Protein AF-A0A6S7KQZ5-F1 (afdb_monomer_lite)

pLDDT: mean 80.58, std 19.3, range [33.91, 98.25]

Secondary structure (DSSP, 8-state):
-HHHHHHHHHHHTT-------TT-EEEEPPSS--TTS-SS-SSEEEEEEEETTEEEEE-SS-EEEEEGGGEEEPPP--S-------------------------PPPS---------

Radius of gyration: 22.87 Å; chains: 1; bounding box: 53×76×46 Å

Foldseek 3Di:
DVVVVVVVVCVVVVPDFQPDDQQFKKWFQDDDDDPPDDRTDPDIWGFHDDDGQWTWTDDPPDIDIDGVVRIDTDDPPDDDDDDPDDPPPPPPDDDPVDDDDDPDDPPPPPDPDPDDD

Organism: Paramuricea clavata (NCBI:txid317549)

Structure (mmCIF, N/CA/C/O backbone):
data_AF-A0A6S7KQZ5-F1
#
_entry.id   AF-A0A6S7KQZ5-F1
#
loop_
_atom_site.group_PDB
_atom_site.id
_atom_site.type_symbol
_atom_site.label_atom_id
_atom_site.label_alt_id
_atom_site.label_comp_id
_atom_site.label_asym_id
_atom_site.label_entity_id
_atom_site.label_seq_id
_atom_site.pdbx_PDB_ins_code
_atom_site.Cartn_x
_atom_site.Cartn_y
_atom_site.Cartn_z
_atom_site.occupancy
_atom_site.B_iso_or_equiv
_atom_site.auth_seq_id
_atom_site.auth_comp_id
_atom_site.auth_asym_id
_atom_site.auth_atom_id
_atom_site.pdbx_PDB_model_num
ATOM 1 N N . SER A 1 1 ? 17.510 7.941 -23.257 1.00 84.25 1 SER A N 1
ATOM 2 C CA . SER A 1 1 ? 16.151 7.387 -23.478 1.00 84.25 1 SER A CA 1
ATOM 3 C C . SER A 1 1 ? 15.458 7.178 -22.138 1.00 84.25 1 SER A C 1
ATOM 5 O O . SER A 1 1 ? 16.113 6.736 -21.197 1.00 84.25 1 SER A O 1
ATOM 7 N N . ARG A 1 2 ? 14.153 7.485 -22.043 1.00 90.06 2 ARG A N 1
ATOM 8 C CA . ARG A 1 2 ? 13.345 7.384 -20.806 1.00 90.06 2 ARG A CA 1
ATOM 9 C C . ARG A 1 2 ? 13.450 6.008 -20.137 1.00 90.06 2 ARG A C 1
ATOM 11 O O . ARG A 1 2 ? 13.568 5.922 -18.920 1.00 90.06 2 ARG A O 1
ATOM 18 N N . GLN A 1 3 ? 13.484 4.946 -20.936 1.00 94.00 3 GLN A N 1
ATOM 19 C CA . GLN A 1 3 ? 13.512 3.567 -20.448 1.00 94.00 3 GLN A CA 1
ATOM 20 C C . GLN A 1 3 ? 14.855 3.206 -19.795 1.00 94.00 3 GLN A C 1
ATOM 22 O O . GLN A 1 3 ? 14.873 2.617 -18.718 1.00 94.00 3 GLN A O 1
ATOM 27 N N . LYS A 1 4 ? 15.976 3.658 -20.380 1.00 95.44 4 LYS A N 1
ATOM 28 C CA . LYS A 1 4 ? 17.325 3.484 -19.806 1.00 95.44 4 LYS A CA 1
ATOM 29 C C . LYS A 1 4 ? 17.456 4.202 -18.457 1.00 95.44 4 LYS A C 1
ATOM 31 O O . LYS A 1 4 ? 17.960 3.620 -17.502 1.00 95.44 4 LYS A O 1
ATOM 36 N N . ASN A 1 5 ? 16.925 5.425 -18.360 1.00 95.75 5 ASN A N 1
ATOM 37 C CA . ASN A 1 5 ? 16.919 6.180 -17.104 1.00 95.75 5 ASN A CA 1
ATOM 38 C C . ASN A 1 5 ? 16.080 5.472 -16.033 1.00 95.75 5 ASN A C 1
ATOM 40 O O . ASN A 1 5 ? 16.557 5.306 -14.916 1.00 95.75 5 ASN A O 1
ATOM 44 N N . LYS A 1 6 ? 14.872 4.996 -16.373 1.00 94.25 6 LYS A N 1
ATOM 45 C CA . LYS A 1 6 ? 14.018 4.243 -15.441 1.00 94.25 6 LYS A CA 1
ATOM 46 C C . LYS A 1 6 ? 14.750 3.033 -14.854 1.00 94.25 6 LYS A C 1
ATOM 48 O O . LYS A 1 6 ? 14.825 2.909 -13.640 1.00 94.25 6 LYS A O 1
ATOM 53 N N . VAL A 1 7 ? 15.334 2.185 -15.705 1.00 95.12 7 VAL A N 1
ATOM 54 C CA . VAL A 1 7 ? 16.054 0.976 -15.261 1.00 95.12 7 VAL A CA 1
ATOM 55 C C . VAL A 1 7 ? 17.242 1.329 -14.364 1.00 95.12 7 VAL A C 1
ATOM 57 O O . VAL A 1 7 ? 17.439 0.692 -13.330 1.00 95.12 7 VAL A O 1
ATOM 60 N N . TYR A 1 8 ? 18.009 2.365 -14.718 1.00 96.50 8 TYR A N 1
ATOM 61 C CA . TYR A 1 8 ? 19.120 2.837 -13.891 1.00 96.50 8 TYR A CA 1
ATOM 62 C C . TYR A 1 8 ? 18.651 3.279 -12.498 1.00 96.50 8 TYR A C 1
ATOM 64 O O . TYR A 1 8 ? 19.216 2.840 -11.495 1.00 96.50 8 TYR A O 1
ATOM 72 N N . PHE A 1 9 ? 17.603 4.107 -12.418 1.00 95.81 9 PHE A N 1
ATOM 73 C CA . PHE A 1 9 ? 17.072 4.589 -11.141 1.00 95.81 9 PHE A CA 1
ATOM 74 C C . PHE A 1 9 ? 16.446 3.471 -10.306 1.00 95.81 9 PHE A C 1
ATOM 76 O O . PHE A 1 9 ? 16.722 3.401 -9.109 1.00 95.81 9 PHE A O 1
ATOM 83 N N . ASP A 1 10 ? 15.664 2.581 -10.919 1.00 93.88 10 ASP A N 1
ATOM 84 C CA . ASP A 1 10 ? 15.045 1.445 -10.229 1.00 93.88 10 ASP A CA 1
ATOM 85 C C . ASP A 1 10 ? 16.121 0.536 -9.612 1.00 93.88 10 ASP A C 1
ATOM 87 O O . ASP A 1 10 ? 16.040 0.194 -8.431 1.00 93.88 10 ASP A O 1
ATOM 91 N N . LYS A 1 11 ? 17.188 0.227 -10.369 1.00 94.94 11 LYS A N 1
ATOM 92 C CA . LYS A 1 11 ? 18.323 -0.578 -9.891 1.00 94.94 11 LYS A CA 1
ATOM 93 C C . LYS A 1 11 ? 19.113 0.138 -8.793 1.00 94.94 11 LYS A C 1
ATOM 95 O O . LYS A 1 11 ? 19.393 -0.459 -7.756 1.00 94.94 11 LYS A O 1
ATOM 100 N N . ARG A 1 12 ? 19.452 1.419 -8.991 1.00 96.62 12 ARG A N 1
ATOM 101 C CA . ARG A 1 12 ? 20.212 2.227 -8.019 1.00 96.62 12 ARG A CA 1
ATOM 102 C C . ARG A 1 12 ? 19.478 2.357 -6.683 1.00 96.62 12 ARG A C 1
ATOM 104 O O . ARG A 1 12 ? 20.114 2.293 -5.636 1.00 96.62 12 ARG A O 1
ATOM 111 N N . ASN A 1 13 ? 18.156 2.515 -6.724 1.00 94.38 13 ASN A N 1
ATOM 112 C CA . ASN A 1 13 ? 17.318 2.698 -5.537 1.00 94.38 13 ASN A CA 1
ATOM 113 C C . ASN A 1 13 ? 16.762 1.383 -4.970 1.00 94.38 13 ASN A C 1
ATOM 115 O O . ASN A 1 13 ? 16.018 1.426 -3.992 1.00 94.38 13 ASN A O 1
ATOM 119 N N . LYS A 1 14 ? 17.106 0.230 -5.561 1.00 92.81 14 LYS A N 1
ATOM 120 C CA . LYS A 1 14 ? 16.605 -1.096 -5.163 1.00 92.81 14 LYS A CA 1
ATOM 121 C C . LYS A 1 14 ? 15.071 -1.160 -5.128 1.00 92.81 14 LYS A C 1
ATOM 123 O O . LYS A 1 14 ? 14.494 -1.727 -4.202 1.00 92.81 14 LYS A O 1
ATOM 128 N N . ALA A 1 15 ? 14.409 -0.554 -6.115 1.00 89.25 15 ALA A N 1
ATOM 129 C CA . ALA A 1 15 ? 12.953 -0.526 -6.186 1.00 89.25 15 ALA A CA 1
ATOM 130 C C . ALA A 1 15 ? 12.387 -1.954 -6.262 1.00 89.25 15 ALA A C 1
ATOM 132 O O . ALA A 1 15 ? 12.760 -2.726 -7.143 1.00 89.25 15 ALA A O 1
ATOM 133 N N . GLN A 1 16 ? 11.483 -2.287 -5.341 1.00 86.50 16 GLN A N 1
ATOM 134 C CA . GLN A 1 16 ? 10.799 -3.580 -5.289 1.00 86.50 16 GLN A CA 1
ATOM 135 C C . GLN A 1 16 ? 9.350 -3.433 -5.754 1.00 86.50 16 GLN A C 1
ATOM 137 O O . GLN A 1 16 ? 8.693 -2.421 -5.488 1.00 86.50 16 GLN A O 1
ATOM 142 N N . SER A 1 17 ? 8.838 -4.452 -6.443 1.00 84.88 17 SER A N 1
ATOM 143 C CA . SER A 1 17 ? 7.418 -4.532 -6.782 1.00 84.88 17 SER A CA 1
ATOM 144 C C . SER A 1 17 ? 6.576 -4.820 -5.542 1.00 84.88 17 SER A C 1
ATOM 146 O O . SER A 1 17 ? 7.001 -5.546 -4.650 1.00 84.88 17 SER A O 1
ATOM 148 N N . SER A 1 18 ? 5.353 -4.292 -5.496 1.00 85.12 18 SER A N 1
ATOM 149 C CA . SER A 1 18 ? 4.453 -4.532 -4.370 1.00 85.12 18 SER A CA 1
ATOM 150 C C . SER A 1 18 ? 3.654 -5.832 -4.538 1.00 85.12 18 SER A C 1
ATOM 152 O O . SER A 1 18 ? 2.942 -6.016 -5.532 1.00 85.12 18 SER A O 1
ATOM 154 N N . GLU A 1 19 ? 3.726 -6.712 -3.537 1.00 88.19 19 GLU A N 1
ATOM 155 C CA . GLU A 1 19 ? 3.131 -8.064 -3.532 1.00 88.19 19 GLU A CA 1
ATOM 156 C C . GLU A 1 19 ? 1.609 -8.108 -3.283 1.00 88.19 19 GLU A C 1
ATOM 158 O O . GLU A 1 19 ? 1.025 -9.172 -3.086 1.00 88.19 19 GLU A O 1
ATOM 163 N N . PHE A 1 20 ? 0.934 -6.959 -3.293 1.00 94.00 20 PHE A N 1
ATOM 164 C CA . PHE A 1 20 ? -0.508 -6.884 -3.051 1.00 94.00 20 PHE A CA 1
ATOM 165 C C . PHE A 1 20 ? -1.323 -7.435 -4.223 1.00 94.00 20 PHE A C 1
ATOM 167 O O . PHE A 1 20 ? -1.055 -7.090 -5.384 1.00 94.00 20 PHE A O 1
ATOM 174 N N . LYS A 1 21 ? -2.365 -8.208 -3.906 1.00 94.88 21 LYS A N 1
ATOM 175 C CA . LYS A 1 21 ? -3.348 -8.745 -4.856 1.00 94.88 21 LYS A CA 1
ATOM 176 C C . LYS A 1 21 ? -4.764 -8.289 -4.495 1.00 94.88 21 LYS A C 1
ATOM 178 O O . LYS A 1 21 ? -5.051 -7.963 -3.347 1.00 94.88 21 LYS A O 1
ATOM 183 N N . VAL A 1 22 ? -5.647 -8.244 -5.493 1.00 96.75 22 VAL A N 1
ATOM 184 C CA . VAL A 1 22 ? -7.085 -8.025 -5.258 1.00 96.75 22 VAL A CA 1
ATOM 185 C C . VAL A 1 22 ? -7.609 -9.176 -4.397 1.00 96.75 22 VAL A C 1
ATOM 187 O O . VAL A 1 22 ? -7.246 -10.325 -4.631 1.00 96.75 22 VAL A O 1
ATOM 190 N N . GLY A 1 23 ? -8.401 -8.857 -3.375 1.00 96.00 23 GLY A N 1
ATOM 191 C CA . GLY A 1 23 ? -8.887 -9.806 -2.375 1.00 96.00 23 GLY A CA 1
ATOM 192 C C . GLY A 1 23 ? -8.025 -9.927 -1.114 1.00 96.00 23 GLY A C 1
ATOM 193 O O . GLY A 1 23 ? -8.524 -10.427 -0.112 1.00 96.00 23 GLY A O 1
ATOM 194 N N . ASP A 1 24 ? -6.781 -9.432 -1.106 1.00 95.88 24 ASP A N 1
ATOM 195 C CA . ASP A 1 24 ? -5.952 -9.448 0.106 1.00 95.88 24 ASP A CA 1
ATOM 196 C C . ASP A 1 24 ? -6.574 -8.580 1.218 1.00 95.88 24 ASP A C 1
ATOM 198 O O . ASP A 1 24 ? -7.009 -7.447 0.974 1.00 95.88 24 ASP A O 1
ATOM 202 N N . ALA A 1 25 ? -6.529 -9.085 2.455 1.00 95.94 25 ALA A N 1
ATOM 203 C CA . ALA A 1 25 ? -6.819 -8.309 3.654 1.00 95.94 25 ALA A CA 1
ATOM 204 C C . ALA A 1 25 ? -5.613 -7.433 4.028 1.00 95.94 25 ALA A C 1
ATOM 206 O O . ALA A 1 25 ? -4.471 -7.900 4.117 1.00 95.94 25 ALA A O 1
ATOM 207 N N . VAL A 1 26 ? -5.856 -6.145 4.260 1.00 96.19 26 VAL A N 1
ATOM 208 C CA . VAL A 1 26 ? -4.825 -5.146 4.550 1.00 96.19 26 VAL A CA 1
ATOM 209 C C . VAL A 1 26 ? -5.251 -4.189 5.661 1.00 96.19 26 VAL A C 1
ATOM 211 O O . VAL A 1 26 ? -6.435 -3.952 5.886 1.00 96.19 26 VAL A O 1
ATOM 214 N N . LEU A 1 27 ? -4.265 -3.604 6.336 1.00 96.56 27 LEU A N 1
ATOM 215 C CA . LEU A 1 27 ? -4.435 -2.503 7.282 1.00 96.56 27 LEU A CA 1
ATOM 216 C C . LEU A 1 27 ? -3.971 -1.191 6.647 1.00 96.56 27 LEU A C 1
ATOM 218 O O . LEU A 1 27 ? -2.943 -1.157 5.963 1.00 96.56 27 LEU A O 1
ATOM 222 N N . LEU A 1 28 ? -4.698 -0.106 6.909 1.00 96.12 28 LEU A N 1
ATOM 223 C CA . LEU A 1 28 ? -4.392 1.232 6.404 1.00 96.12 28 LEU A CA 1
ATOM 224 C C . LEU A 1 28 ? -3.543 2.026 7.407 1.00 96.12 28 LEU A C 1
ATOM 226 O O . LEU A 1 28 ? -3.805 2.024 8.605 1.00 96.12 28 LEU A O 1
ATOM 230 N N . ARG A 1 29 ? -2.527 2.747 6.931 1.00 95.69 29 ARG A N 1
ATOM 231 C CA . ARG A 1 29 ? -1.719 3.661 7.750 1.00 95.69 29 ARG A CA 1
ATOM 232 C C . ARG A 1 29 ? -2.508 4.937 8.075 1.00 95.69 29 ARG A C 1
ATOM 234 O O . ARG A 1 29 ? -2.830 5.696 7.165 1.00 95.69 29 ARG A O 1
ATOM 241 N N . ASN A 1 30 ? -2.768 5.226 9.352 1.00 93.25 30 ASN A N 1
ATOM 242 C CA . ASN A 1 30 ? -3.468 6.469 9.733 1.00 93.25 30 ASN A CA 1
ATOM 243 C C . ASN A 1 30 ? -2.578 7.705 9.502 1.00 93.25 30 ASN A C 1
ATOM 245 O O . ASN A 1 30 ? -1.357 7.669 9.670 1.00 93.25 30 ASN A O 1
ATOM 249 N N . SER A 1 31 ? -3.219 8.806 9.118 1.00 85.62 31 SER A N 1
ATOM 250 C CA . SER A 1 31 ? -2.575 10.048 8.678 1.00 85.62 31 SER A CA 1
ATOM 251 C C . SER A 1 31 ? -2.287 11.040 9.807 1.00 85.62 31 SER A C 1
ATOM 253 O O . SER A 1 31 ? -1.287 11.748 9.750 1.00 85.62 31 SER A O 1
ATOM 255 N N . LYS A 1 32 ? -3.144 11.093 10.831 1.00 77.56 32 LYS A N 1
ATOM 256 C CA . LYS A 1 32 ? -3.023 11.991 11.987 1.00 77.56 32 LYS A CA 1
ATOM 257 C C . LYS A 1 32 ? -2.873 11.141 13.242 1.00 77.56 32 LYS A C 1
ATOM 259 O O . LYS A 1 32 ? -3.737 10.302 13.488 1.00 77.56 32 LYS A O 1
ATOM 264 N N . LYS A 1 33 ? -1.777 11.306 13.990 1.00 73.00 33 LYS A N 1
ATOM 265 C CA . LYS A 1 33 ? -1.517 10.519 15.205 1.00 73.00 33 LYS A CA 1
ATOM 266 C C . LYS A 1 33 ? -0.952 11.361 16.323 1.00 73.00 33 LYS A C 1
ATOM 268 O O . LYS A 1 33 ? -0.002 12.111 16.112 1.00 73.00 33 LYS A O 1
ATOM 273 N N . GLY A 1 34 ? -1.495 11.152 17.517 1.00 81.62 34 GLY A N 1
ATOM 274 C CA . GLY A 1 34 ? -0.765 11.423 18.750 1.00 81.62 34 GLY A CA 1
ATOM 275 C C . GLY A 1 34 ? 0.407 10.446 18.894 1.00 81.62 34 GLY A C 1
ATOM 276 O O . GLY A 1 34 ? 0.364 9.335 18.365 1.00 81.62 34 GLY A O 1
ATOM 277 N N . LYS A 1 35 ? 1.458 10.844 19.620 1.00 83.06 35 LYS A N 1
ATOM 278 C CA . LYS A 1 35 ? 2.713 10.073 19.760 1.00 83.06 35 LYS A CA 1
ATOM 279 C C . LYS A 1 35 ? 2.516 8.632 20.263 1.00 83.06 35 LYS A C 1
ATOM 281 O O . LYS A 1 35 ? 3.322 7.773 19.934 1.00 83.06 35 LYS A O 1
ATOM 286 N N . LEU A 1 36 ? 1.457 8.380 21.037 1.00 90.12 36 LEU A N 1
ATOM 287 C CA . LEU A 1 36 ? 1.165 7.089 21.676 1.00 90.12 36 LEU A CA 1
ATOM 288 C C . LEU A 1 36 ? 0.202 6.195 20.869 1.00 90.12 36 LEU A C 1
ATOM 290 O O . LEU A 1 36 ? -0.193 5.134 21.341 1.00 90.12 36 LEU A O 1
ATOM 294 N N . GLN A 1 37 ? -0.218 6.609 19.669 1.00 88.19 37 GLN A N 1
ATOM 295 C CA . GLN A 1 37 ? -1.177 5.845 18.866 1.00 88.19 37 GLN A CA 1
ATOM 296 C C . GLN A 1 37 ? -0.492 4.861 17.911 1.00 88.19 37 GLN A C 1
ATOM 298 O O . GLN A 1 37 ? 0.554 5.144 17.325 1.00 88.19 37 GLN A O 1
ATOM 303 N N . THR A 1 38 ? -1.137 3.711 17.695 1.00 91.75 38 THR A N 1
ATOM 304 C CA . THR A 1 38 ? -0.643 2.668 16.782 1.00 91.75 38 THR A CA 1
ATOM 305 C C . THR A 1 38 ? -0.469 3.183 15.346 1.00 91.75 38 THR A C 1
ATOM 307 O O . THR A 1 38 ? -1.253 4.019 14.897 1.00 91.75 38 THR A O 1
ATOM 310 N N . PRO A 1 39 ? 0.530 2.695 14.579 1.00 93.00 39 PRO A N 1
ATOM 311 C CA . PRO A 1 39 ? 0.863 3.174 13.234 1.00 93.00 39 PRO A CA 1
ATOM 312 C C . PRO A 1 39 ? -0.091 2.718 12.113 1.00 93.00 39 PRO A C 1
ATOM 314 O O . PRO A 1 39 ? -0.032 3.313 11.034 1.00 93.00 39 PRO A O 1
ATOM 317 N N . TYR A 1 40 ? -1.052 1.837 12.379 1.00 94.81 40 TYR A N 1
ATOM 318 C CA . TYR A 1 40 ? -2.089 1.423 11.425 1.00 94.81 40 TYR A CA 1
ATOM 319 C C . TYR A 1 40 ? -3.473 1.407 12.079 1.00 94.81 40 TYR A C 1
ATOM 321 O O . TYR A 1 40 ? -3.576 1.308 13.300 1.00 94.81 40 TYR A O 1
ATOM 329 N N . GLU A 1 41 ? -4.520 1.537 11.268 1.00 92.75 41 GLU A N 1
ATOM 330 C CA . GLU A 1 41 ? -5.907 1.444 11.710 1.00 92.75 41 GLU A CA 1
ATOM 331 C C . GLU A 1 41 ? -6.194 -0.012 12.077 1.00 92.75 41 GLU A C 1
ATOM 333 O O . GLU A 1 41 ? -5.663 -0.931 11.452 1.00 92.75 41 GLU A O 1
ATOM 338 N N . HIS A 1 42 ? -7.015 -0.231 13.105 1.00 90.94 42 HIS A N 1
ATOM 339 C CA . HIS A 1 42 ? -7.363 -1.587 13.551 1.00 90.94 42 HIS A CA 1
ATOM 340 C C . HIS A 1 42 ? -8.318 -2.276 12.577 1.00 90.94 42 HIS A C 1
ATOM 342 O O . HIS A 1 42 ? -8.341 -3.500 12.483 1.00 90.94 42 HIS A O 1
ATOM 348 N N . GLN A 1 43 ? -9.089 -1.483 11.834 1.00 93.19 43 GLN A N 1
ATOM 349 C CA . GLN A 1 43 ? -10.062 -1.984 10.881 1.00 93.19 43 GLN A CA 1
ATOM 350 C C . GLN A 1 43 ? -9.360 -2.592 9.662 1.00 93.19 43 GLN A C 1
ATOM 352 O O . GLN A 1 43 ? -8.506 -1.961 9.031 1.00 93.19 43 GLN A O 1
ATOM 357 N N . LYS A 1 44 ? -9.742 -3.827 9.329 1.00 95.25 44 LYS A N 1
ATOM 358 C CA . LYS A 1 44 ? -9.290 -4.506 8.115 1.00 95.25 44 LYS A CA 1
ATOM 359 C C . LYS A 1 44 ? -9.998 -3.904 6.902 1.00 95.25 44 LYS A C 1
ATOM 361 O O . LYS A 1 44 ? -11.165 -3.528 6.974 1.00 95.25 44 LYS A O 1
ATOM 366 N N . TYR A 1 45 ? -9.281 -3.849 5.790 1.00 97.25 45 TYR A N 1
ATOM 367 C CA . TYR A 1 45 ? -9.813 -3.506 4.479 1.00 97.25 45 TYR A CA 1
ATOM 368 C C . TYR A 1 45 ? -9.500 -4.638 3.510 1.00 97.25 45 TYR A C 1
ATOM 370 O O . TYR A 1 45 ? -8.455 -5.280 3.616 1.00 97.25 45 TYR A O 1
ATOM 378 N N . GLN A 1 46 ? -10.369 -4.842 2.530 1.00 97.81 46 GLN A N 1
ATOM 379 C CA . GLN A 1 46 ? -10.137 -5.759 1.426 1.00 97.81 46 GLN A CA 1
ATOM 380 C C . GLN A 1 46 ? -9.763 -4.969 0.177 1.00 97.81 46 GLN A C 1
ATOM 382 O O . GLN A 1 46 ? -10.390 -3.959 -0.152 1.00 97.81 46 GLN A O 1
ATOM 387 N N . ILE A 1 47 ? -8.724 -5.405 -0.534 1.00 97.81 47 ILE A N 1
ATOM 388 C CA . ILE A 1 47 ? -8.335 -4.759 -1.791 1.00 97.81 47 ILE A CA 1
ATOM 389 C C . ILE A 1 47 ? -9.361 -5.096 -2.873 1.00 97.81 47 ILE A C 1
ATOM 391 O O . ILE A 1 47 ? -9.521 -6.258 -3.229 1.00 97.81 47 ILE A O 1
ATOM 395 N N . VAL A 1 48 ? -9.992 -4.072 -3.446 1.00 98.00 48 VAL A N 1
ATOM 396 C CA . VAL A 1 48 ? -10.983 -4.211 -4.529 1.00 98.00 48 VAL A CA 1
ATOM 397 C C . VAL A 1 48 ? -10.341 -3.975 -5.896 1.00 98.00 48 VAL A C 1
ATOM 399 O O . VAL A 1 48 ? -10.709 -4.603 -6.883 1.00 98.00 48 VAL A O 1
ATOM 402 N N . LYS A 1 49 ? -9.348 -3.079 -5.978 1.00 97.25 49 LYS A N 1
ATOM 403 C CA . LYS A 1 49 ? -8.677 -2.741 -7.241 1.00 97.25 49 LYS A CA 1
ATOM 404 C C . LYS A 1 49 ? -7.216 -2.364 -7.024 1.00 97.25 49 LYS A C 1
ATOM 406 O O . LYS A 1 49 ? -6.868 -1.718 -6.037 1.00 97.25 49 LYS A O 1
ATOM 411 N N . LYS A 1 50 ? -6.362 -2.707 -7.991 1.00 96.12 50 LYS A N 1
ATOM 412 C CA . LYS A 1 50 ? -4.949 -2.305 -8.041 1.00 96.12 50 LYS A CA 1
ATOM 413 C C . LYS A 1 50 ? -4.614 -1.731 -9.418 1.00 96.12 50 LYS A C 1
ATOM 415 O O . LYS A 1 50 ? -4.909 -2.350 -10.435 1.00 96.12 50 LYS A O 1
ATOM 420 N N . LYS A 1 51 ? -3.975 -0.559 -9.447 1.00 95.62 51 LYS A N 1
ATOM 421 C CA . LYS A 1 51 ? -3.436 0.088 -10.654 1.00 95.62 51 LYS A CA 1
ATOM 422 C C . LYS A 1 51 ? -1.995 0.523 -10.386 1.00 95.62 51 LYS A C 1
ATOM 424 O O . LYS A 1 51 ? -1.754 1.567 -9.778 1.00 95.62 51 LYS A O 1
ATOM 429 N N . GLY A 1 52 ? -1.032 -0.283 -10.833 1.00 92.62 52 GLY A N 1
ATOM 430 C CA . GLY A 1 52 ? 0.384 -0.078 -10.513 1.00 92.62 52 GLY A CA 1
ATOM 431 C C . GLY A 1 52 ? 0.610 -0.106 -8.998 1.00 92.62 52 GLY A C 1
ATOM 432 O O . GLY A 1 52 ? 0.244 -1.077 -8.336 1.00 92.62 52 GLY A O 1
ATOM 433 N N . SER A 1 53 ? 1.165 0.977 -8.448 1.00 93.50 53 SER A N 1
ATOM 434 C CA . SER A 1 53 ? 1.348 1.151 -6.998 1.00 93.50 53 SER A CA 1
ATOM 435 C C . SER A 1 53 ? 0.132 1.753 -6.291 1.00 93.50 53 SER A C 1
ATOM 437 O O . SER A 1 53 ? 0.160 1.882 -5.074 1.00 93.50 53 SER A O 1
ATOM 439 N N . MET A 1 54 ? -0.924 2.156 -7.005 1.00 96.88 54 MET A N 1
ATOM 440 C CA . MET A 1 54 ? -2.157 2.632 -6.374 1.00 96.88 54 MET A CA 1
ATOM 441 C C . MET A 1 54 ? -3.096 1.466 -6.079 1.00 96.88 54 MET A C 1
ATOM 443 O O . MET A 1 54 ? -3.372 0.637 -6.946 1.00 96.88 54 MET A O 1
ATOM 447 N N . ILE A 1 55 ? -3.599 1.430 -4.853 1.00 97.88 55 ILE A N 1
ATOM 448 C CA . ILE A 1 55 ? -4.489 0.402 -4.328 1.00 97.88 55 ILE A CA 1
ATOM 449 C C . ILE A 1 55 ? -5.769 1.081 -3.858 1.00 97.88 55 ILE A C 1
ATOM 451 O O . ILE A 1 55 ? -5.718 2.077 -3.132 1.00 97.88 55 ILE A O 1
ATOM 455 N N . THR A 1 56 ? -6.901 0.517 -4.263 1.00 98.25 56 THR A N 1
ATOM 456 C CA . THR A 1 56 ? -8.225 0.851 -3.748 1.00 98.25 56 THR A CA 1
ATOM 457 C C . THR A 1 56 ? -8.692 -0.295 -2.864 1.00 98.25 56 THR A C 1
ATOM 459 O O . THR A 1 56 ? -8.867 -1.419 -3.341 1.00 98.25 56 THR A O 1
ATOM 462 N N . ALA A 1 57 ? -8.879 -0.009 -1.581 1.00 97.81 57 ALA A N 1
ATOM 463 C CA . ALA A 1 57 ? -9.350 -0.963 -0.591 1.00 97.81 57 ALA A CA 1
ATOM 464 C C . ALA A 1 57 ? -10.666 -0.476 0.021 1.00 97.81 57 ALA A C 1
ATOM 466 O O . ALA A 1 57 ? -10.876 0.730 0.155 1.00 97.81 57 ALA A O 1
ATOM 467 N N . SER A 1 58 ? -11.546 -1.407 0.364 1.00 97.94 58 SER A N 1
ATOM 468 C CA . SER A 1 58 ? -12.859 -1.124 0.939 1.00 97.94 58 SER A CA 1
ATOM 469 C C . SER A 1 58 ? -13.059 -1.916 2.219 1.00 97.94 58 SER A C 1
ATOM 471 O O . SER A 1 58 ? -12.539 -3.021 2.361 1.00 97.94 58 SER A O 1
ATOM 473 N N . ASN A 1 59 ? -13.806 -1.336 3.144 1.00 96.06 59 ASN A N 1
ATOM 474 C CA . ASN A 1 59 ? -14.428 -2.030 4.263 1.00 96.06 59 ASN A CA 1
ATOM 475 C C . ASN A 1 59 ? -15.903 -1.608 4.339 1.00 96.06 59 ASN A C 1
ATOM 477 O O . ASN A 1 59 ? -16.364 -0.861 3.474 1.00 96.06 59 ASN A O 1
ATOM 481 N N . ASP A 1 60 ? -16.613 -2.055 5.372 1.00 93.56 60 ASP A N 1
ATOM 482 C CA . ASP A 1 60 ? -18.045 -1.771 5.554 1.00 93.56 60 ASP A CA 1
ATOM 483 C C . ASP A 1 60 ? -18.348 -0.271 5.675 1.00 93.56 60 ASP A C 1
ATOM 485 O O . ASP A 1 60 ? -19.419 0.190 5.296 1.00 93.56 60 ASP A O 1
ATOM 489 N N . ASN A 1 61 ? -17.383 0.511 6.164 1.00 92.56 61 ASN A N 1
ATOM 490 C CA . ASN A 1 61 ? -17.578 1.930 6.442 1.00 92.56 61 ASN A CA 1
ATOM 491 C C . ASN A 1 61 ? -17.213 2.826 5.253 1.00 92.56 61 ASN A C 1
ATOM 493 O O . ASN A 1 61 ? -17.831 3.870 5.056 1.00 92.56 61 ASN A O 1
ATOM 497 N N . ARG A 1 62 ? -16.141 2.501 4.515 1.00 95.19 62 ARG A N 1
ATOM 498 C CA . ARG A 1 62 ? -15.608 3.369 3.456 1.00 95.19 62 ARG A CA 1
ATOM 499 C C . ARG A 1 62 ? -14.694 2.658 2.463 1.00 95.19 62 ARG A C 1
ATOM 501 O O . ARG A 1 62 ? -14.025 1.669 2.764 1.00 95.19 62 ARG A O 1
ATOM 508 N N . GLN A 1 63 ? -14.542 3.304 1.312 1.00 97.12 63 GLN A N 1
ATOM 509 C CA . GLN A 1 63 ? -13.541 2.977 0.305 1.00 97.12 63 GLN A CA 1
ATOM 510 C C . GLN A 1 63 ? -12.399 4.004 0.309 1.00 97.12 63 GLN A C 1
ATOM 512 O O . GLN A 1 63 ? -12.620 5.212 0.380 1.00 97.12 63 GLN A O 1
ATOM 517 N N . VAL A 1 64 ? -11.154 3.532 0.222 1.00 96.81 64 VAL A N 1
ATOM 518 C CA . VAL A 1 64 ? -9.949 4.370 0.258 1.00 96.81 64 VAL A CA 1
ATOM 519 C C . VAL A 1 64 ? -9.009 3.999 -0.882 1.00 96.81 64 VAL A C 1
ATOM 521 O O . VAL A 1 64 ? -8.686 2.831 -1.080 1.00 96.81 64 VAL A O 1
ATOM 524 N N . THR A 1 65 ? -8.508 5.011 -1.598 1.00 97.75 65 THR A N 1
ATOM 525 C CA . THR A 1 65 ? -7.494 4.845 -2.652 1.00 97.75 65 THR A CA 1
ATOM 526 C C . THR A 1 65 ? -6.186 5.534 -2.272 1.00 97.75 65 THR A C 1
ATOM 528 O O . THR A 1 65 ? -6.164 6.747 -2.057 1.00 97.75 65 THR A O 1
ATOM 531 N N . ARG A 1 66 ? -5.085 4.774 -2.171 1.00 96.94 66 ARG A N 1
ATOM 532 C CA . ARG A 1 66 ? -3.747 5.266 -1.775 1.00 96.94 66 ARG A CA 1
ATOM 533 C C . ARG A 1 66 ? -2.614 4.434 -2.391 1.00 96.94 66 ARG A C 1
ATOM 535 O O . ARG A 1 66 ? -2.843 3.372 -2.957 1.00 96.94 66 ARG A O 1
ATOM 542 N N . ASN A 1 67 ? -1.373 4.917 -2.276 1.00 96.06 67 ASN A N 1
ATOM 543 C CA . ASN A 1 67 ? -0.187 4.140 -2.647 1.00 96.06 67 ASN A CA 1
ATOM 544 C C . ASN A 1 67 ? -0.064 2.880 -1.768 1.00 96.06 67 ASN A C 1
ATOM 546 O O . ASN A 1 67 ? -0.370 2.922 -0.577 1.00 96.06 67 ASN A O 1
ATOM 550 N N . SER A 1 68 ? 0.445 1.793 -2.344 1.00 94.88 68 SER A N 1
ATOM 551 C CA . SER A 1 68 ? 0.754 0.528 -1.684 1.00 94.88 68 SER A CA 1
ATOM 552 C C . SER A 1 68 ? 1.597 0.675 -0.415 1.00 94.88 68 SER A C 1
ATOM 554 O O . SER A 1 68 ? 1.430 -0.116 0.502 1.00 94.88 68 SER A O 1
ATOM 556 N N . SER A 1 69 ? 2.442 1.707 -0.308 1.00 93.56 69 SER A N 1
ATOM 557 C CA . SER A 1 69 ? 3.238 1.983 0.901 1.00 93.56 69 SER A CA 1
ATOM 558 C C . SER A 1 69 ? 2.414 2.380 2.134 1.00 93.56 69 SER A C 1
ATOM 560 O O . SER A 1 69 ? 2.936 2.395 3.249 1.00 93.56 69 SER A O 1
ATOM 562 N N . HIS A 1 70 ? 1.138 2.730 1.958 1.00 95.50 70 HIS A N 1
ATOM 563 C CA . HIS A 1 70 ? 0.220 3.033 3.058 1.00 95.50 70 HIS A CA 1
ATOM 564 C C . HIS A 1 70 ? -0.566 1.814 3.537 1.00 95.50 70 HIS A C 1
ATOM 566 O O . HIS A 1 70 ? -1.313 1.933 4.506 1.00 95.50 70 HIS A O 1
ATOM 572 N N . PHE A 1 71 ? -0.406 0.668 2.881 1.00 95.69 71 PHE A N 1
ATOM 573 C CA . PHE A 1 71 ? -1.080 -0.566 3.245 1.00 95.69 71 PHE 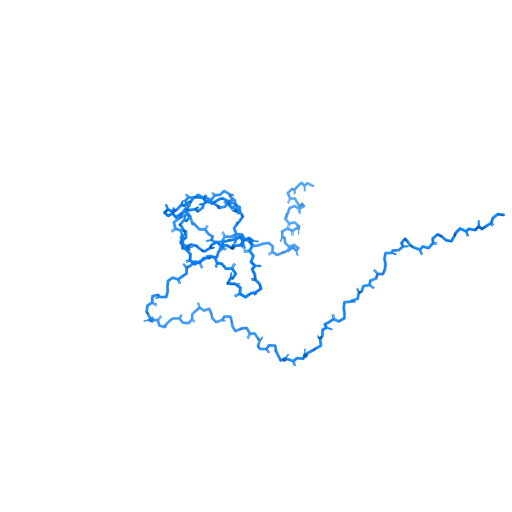A CA 1
ATOM 574 C C . PHE A 1 71 ? -0.080 -1.559 3.827 1.00 95.69 71 PHE A C 1
ATOM 576 O O . PHE A 1 71 ? 1.056 -1.667 3.368 1.00 95.69 71 PHE A O 1
ATOM 583 N N . LYS A 1 72 ? -0.514 -2.309 4.836 1.00 94.81 72 LYS A N 1
ATOM 584 C CA . LYS A 1 72 ? 0.222 -3.451 5.383 1.00 94.81 72 LYS A CA 1
ATOM 585 C C . LYS A 1 72 ? -0.624 -4.705 5.212 1.00 94.81 72 LYS A C 1
ATOM 58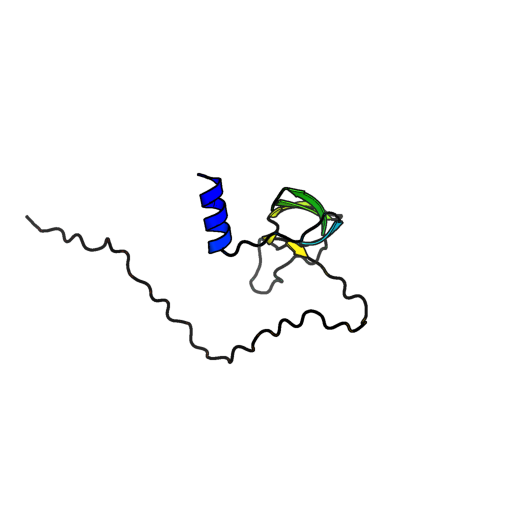7 O O . LYS A 1 72 ? -1.783 -4.703 5.612 1.00 94.81 72 LYS A O 1
ATOM 592 N N . LYS A 1 73 ? -0.059 -5.769 4.634 1.00 94.94 73 LYS A N 1
ATOM 593 C CA . LYS A 1 73 ? -0.766 -7.047 4.466 1.00 94.94 73 LYS A CA 1
ATOM 594 C C . LYS A 1 73 ? -1.092 -7.652 5.831 1.00 94.94 73 LYS A C 1
ATOM 596 O O . LYS A 1 73 ? -0.219 -7.728 6.697 1.00 94.94 73 LYS A O 1
ATOM 601 N N . PHE A 1 74 ? -2.345 -8.045 6.022 1.00 93.62 74 PHE A N 1
ATOM 602 C CA . PHE A 1 74 ? -2.810 -8.700 7.233 1.00 93.62 74 PHE A CA 1
ATOM 603 C C . PHE A 1 74 ? -2.706 -10.215 7.040 1.00 93.62 74 PHE A C 1
ATOM 605 O O . PHE A 1 74 ? -3.329 -10.771 6.140 1.00 93.62 74 PHE A O 1
ATOM 612 N N . LYS A 1 75 ? -1.880 -10.878 7.854 1.00 88.44 75 LYS A N 1
ATOM 613 C CA . LYS A 1 75 ? -1.781 -12.341 7.893 1.00 88.44 75 LYS A CA 1
ATOM 614 C C . LYS A 1 75 ? -2.542 -12.811 9.125 1.00 88.44 75 LYS A C 1
ATOM 616 O O . LYS A 1 75 ? -2.165 -12.461 10.242 1.00 88.44 75 LYS A O 1
ATOM 621 N N . GLU A 1 76 ? -3.614 -13.566 8.925 1.00 81.06 76 GLU A N 1
ATOM 622 C CA . GLU A 1 76 ? -4.269 -14.254 10.034 1.00 81.06 76 GLU A CA 1
ATOM 623 C C . GLU A 1 76 ? -3.313 -15.312 10.565 1.00 81.06 76 GLU A C 1
ATOM 625 O O . GLU A 1 76 ? -2.783 -16.117 9.797 1.00 81.06 76 GLU A O 1
ATOM 630 N N . LYS A 1 77 ? -3.056 -15.280 11.875 1.00 79.75 77 LYS A N 1
ATOM 631 C CA . LYS A 1 77 ? -2.375 -16.383 12.539 1.00 79.75 77 LYS A CA 1
ATOM 632 C C . LYS A 1 77 ? -3.341 -17.562 12.526 1.00 79.75 77 LYS A C 1
ATOM 634 O O . LYS A 1 77 ? -4.186 -17.680 13.405 1.00 79.75 77 LYS A O 1
ATOM 639 N N . LYS A 1 78 ? -3.268 -18.386 11.482 1.00 65.19 78 LYS A N 1
ATOM 640 C CA . LYS A 1 78 ? -3.812 -19.740 11.542 1.00 65.19 78 LYS A CA 1
ATOM 641 C C . LYS A 1 78 ? -2.989 -20.473 12.599 1.00 65.19 78 LYS A C 1
ATOM 643 O O . LYS A 1 78 ? -1.768 -20.321 12.605 1.00 65.19 78 LYS A O 1
ATOM 648 N N . GLY A 1 79 ? -3.666 -21.145 13.528 1.00 57.75 79 GLY A N 1
ATOM 649 C CA . GLY A 1 79 ? -3.024 -21.934 14.577 1.00 57.75 79 GLY A CA 1
ATOM 650 C C . GLY A 1 79 ? -1.932 -22.835 13.998 1.00 57.75 79 GLY A C 1
ATOM 651 O O . GLY A 1 79 ? -2.046 -23.310 12.869 1.00 57.75 79 GLY A O 1
ATOM 652 N N . GLU A 1 80 ? -0.860 -22.956 14.765 1.00 52.97 80 GLU A N 1
ATOM 653 C CA . GLU A 1 80 ? 0.401 -23.640 14.489 1.00 52.97 80 GLU A CA 1
ATOM 654 C C . GLU A 1 80 ? 0.309 -24.866 13.563 1.00 52.97 80 GLU A C 1
ATOM 656 O O . GLU A 1 80 ? -0.366 -25.853 13.836 1.00 52.97 80 GLU A O 1
ATOM 661 N N . THR A 1 81 ? 1.078 -24.817 12.476 1.00 44.19 81 THR A N 1
ATOM 662 C CA . THR A 1 81 ? 1.882 -25.954 12.013 1.00 44.19 81 THR A CA 1
ATOM 663 C C . THR A 1 81 ? 3.232 -25.387 11.603 1.00 44.19 81 THR A C 1
ATOM 665 O O . THR A 1 81 ? 3.331 -24.557 10.696 1.00 44.19 81 THR A O 1
ATOM 668 N N . ASP A 1 82 ? 4.259 -25.777 12.349 1.00 50.75 82 ASP A N 1
ATOM 669 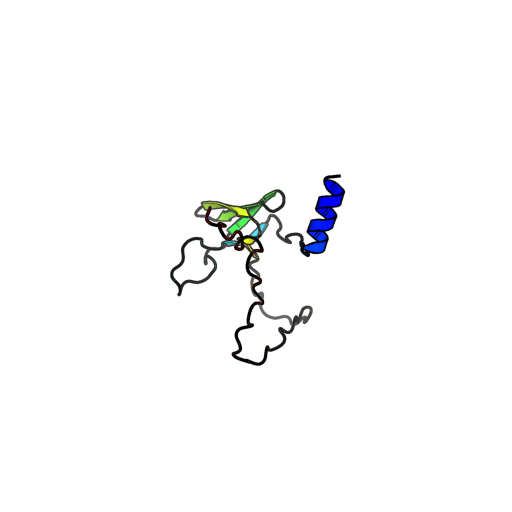C CA . ASP A 1 82 ? 5.635 -25.338 12.179 1.00 50.75 82 ASP A CA 1
ATOM 670 C C . ASP A 1 82 ? 6.174 -25.740 10.802 1.00 50.75 82 ASP A C 1
ATOM 672 O O . ASP A 1 82 ? 6.454 -26.903 10.533 1.00 50.75 82 ASP A O 1
ATOM 676 N N . ASN A 1 83 ? 6.354 -24.752 9.928 1.00 48.94 83 ASN A N 1
ATOM 677 C CA . ASN A 1 83 ? 7.259 -24.840 8.787 1.00 48.94 83 ASN A CA 1
ATOM 678 C C . ASN A 1 83 ? 8.160 -23.597 8.814 1.00 48.94 83 ASN A C 1
ATOM 680 O O . ASN A 1 83 ? 7.690 -22.493 8.518 1.00 48.94 83 ASN A O 1
ATOM 684 N N . PRO A 1 84 ? 9.442 -23.727 9.203 1.00 51.44 84 PRO A N 1
ATOM 685 C CA . PRO A 1 84 ? 10.345 -22.598 9.329 1.00 51.44 84 PRO A CA 1
ATOM 686 C C . PRO A 1 84 ? 10.973 -22.300 7.965 1.00 51.44 84 PRO A C 1
ATOM 688 O O . PRO A 1 84 ? 12.110 -22.670 7.696 1.00 51.44 84 PRO A O 1
ATOM 691 N N . ALA A 1 85 ? 10.237 -21.607 7.101 1.00 46.12 85 ALA A N 1
ATOM 692 C CA . ALA A 1 85 ? 10.789 -20.971 5.908 1.00 46.12 85 ALA A CA 1
ATOM 693 C C . ALA A 1 85 ? 10.454 -19.479 5.963 1.00 46.12 85 ALA A C 1
ATOM 695 O O . ALA A 1 85 ? 9.412 -19.044 5.485 1.00 46.12 85 ALA A O 1
ATOM 696 N N . ASP A 1 86 ? 11.291 -18.772 6.725 1.00 43.16 86 ASP A N 1
ATOM 697 C CA . ASP A 1 86 ? 11.686 -17.357 6.602 1.00 43.16 86 ASP A CA 1
ATOM 698 C C . ASP A 1 86 ? 12.029 -16.806 7.993 1.00 43.16 86 ASP A C 1
ATOM 700 O O . ASP A 1 86 ? 11.392 -15.903 8.543 1.00 43.16 86 ASP A O 1
ATOM 704 N N . LYS A 1 87 ? 13.082 -17.383 8.584 1.00 47.97 87 LYS A N 1
ATOM 705 C CA . LYS A 1 87 ? 13.884 -16.682 9.583 1.00 47.97 87 LYS A CA 1
ATOM 706 C C . LYS A 1 87 ? 14.730 -15.649 8.834 1.00 47.97 87 LYS A C 1
ATOM 708 O O . LYS A 1 87 ? 15.832 -15.960 8.401 1.00 47.97 87 LYS A O 1
ATOM 713 N N . GLU A 1 88 ? 14.247 -14.418 8.712 1.00 41.72 88 GLU A N 1
ATOM 714 C CA . GLU A 1 88 ? 15.177 -13.288 8.730 1.00 41.72 88 GLU A CA 1
ATOM 715 C C . GLU A 1 88 ? 15.385 -12.908 10.195 1.00 41.72 88 GLU A C 1
ATOM 717 O O . GLU A 1 88 ? 14.635 -12.126 10.786 1.00 41.72 88 GLU A O 1
ATOM 722 N N . GLU A 1 89 ? 16.404 -13.533 10.789 1.00 38.41 89 GLU A N 1
ATOM 723 C CA . GLU A 1 89 ? 17.051 -13.027 11.990 1.00 38.41 89 GLU A CA 1
ATOM 724 C C . GLU A 1 89 ? 17.407 -11.560 11.752 1.00 38.41 89 GLU A C 1
ATOM 726 O O . GLU A 1 89 ? 18.268 -11.212 10.945 1.00 38.41 89 GLU A O 1
ATOM 731 N N . GLN A 1 90 ? 16.719 -10.677 12.468 1.00 42.72 90 GLN A N 1
ATOM 732 C CA . GLN A 1 90 ? 17.225 -9.337 12.699 1.00 42.72 90 GLN A CA 1
ATOM 733 C C . GLN A 1 90 ? 18.551 -9.508 13.451 1.00 42.72 90 GLN A C 1
ATOM 735 O O . GLN A 1 90 ? 18.519 -10.021 14.572 1.00 42.72 90 GLN A O 1
ATOM 740 N N . PRO A 1 91 ? 19.708 -9.090 12.905 1.00 35.38 91 PRO A N 1
ATOM 741 C CA . PRO A 1 91 ? 20.913 -9.037 13.710 1.00 35.38 91 PRO A CA 1
ATOM 742 C C . PRO A 1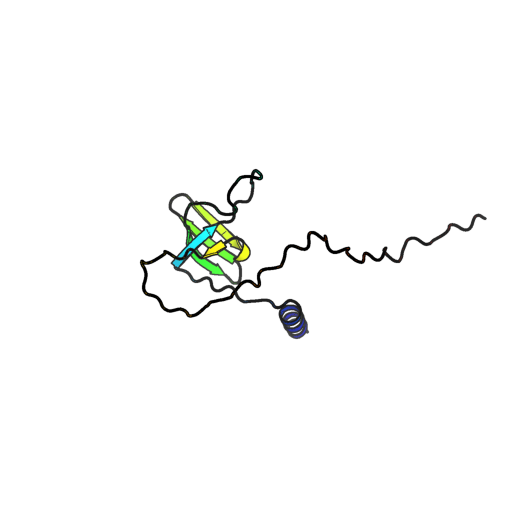 91 ? 20.631 -8.089 14.876 1.00 35.38 91 PRO A C 1
ATOM 744 O O . PRO A 1 91 ? 20.290 -6.917 14.673 1.00 35.38 91 PRO A O 1
ATOM 747 N N . SER A 1 92 ? 20.738 -8.616 16.097 1.00 33.91 92 SER A N 1
ATOM 748 C CA . SER A 1 92 ? 20.709 -7.841 17.329 1.00 33.91 92 SER A CA 1
ATOM 749 C C . SER A 1 92 ? 21.790 -6.774 17.226 1.00 33.91 92 SER A C 1
ATOM 751 O O . SER A 1 92 ? 22.980 -7.046 17.395 1.00 33.91 92 SER A O 1
ATOM 753 N N . LYS A 1 93 ? 21.392 -5.546 16.895 1.00 42.16 93 LYS A N 1
ATOM 754 C CA . LYS A 1 93 ? 22.290 -4.405 16.990 1.00 42.16 93 LYS A CA 1
ATOM 755 C C . LYS A 1 93 ? 22.564 -4.213 18.469 1.00 42.16 93 LYS A C 1
ATOM 757 O O . LYS A 1 93 ? 21.692 -3.764 19.209 1.00 42.16 93 LYS A O 1
ATOM 762 N N . GLN A 1 94 ? 23.762 -4.611 18.883 1.00 41.94 94 GLN A N 1
ATOM 763 C CA . GLN A 1 94 ? 24.326 -4.214 20.159 1.00 41.94 94 GLN A CA 1
ATOM 764 C C . GLN A 1 94 ? 24.139 -2.705 20.299 1.00 41.94 94 GLN A C 1
ATOM 766 O O . GLN A 1 94 ? 24.409 -1.931 19.377 1.00 41.94 94 GLN A O 1
ATOM 771 N N . ASN A 1 95 ? 23.575 -2.328 21.437 1.00 50.81 95 ASN A N 1
ATOM 772 C CA . ASN A 1 95 ? 23.188 -0.976 21.768 1.00 50.81 95 ASN A CA 1
ATOM 773 C C . ASN A 1 95 ? 24.441 -0.130 22.032 1.00 50.81 95 ASN A C 1
ATOM 775 O O . ASN A 1 95 ? 24.803 0.117 23.178 1.00 50.81 95 ASN A O 1
ATOM 779 N N . THR A 1 96 ? 25.137 0.294 20.978 1.00 46.41 96 THR A N 1
ATOM 780 C CA . THR A 1 96 ? 26.038 1.438 21.079 1.00 46.41 96 THR A CA 1
ATOM 781 C C . THR A 1 96 ? 25.173 2.676 20.888 1.00 46.41 96 THR A C 1
ATOM 783 O O . THR A 1 96 ? 24.717 2.989 19.789 1.00 46.41 96 THR A O 1
ATOM 786 N N . ASN A 1 97 ? 24.889 3.368 21.991 1.00 63.47 97 ASN A N 1
ATOM 787 C CA . ASN A 1 97 ? 24.101 4.606 22.050 1.00 63.47 97 ASN A CA 1
ATOM 788 C C . ASN A 1 97 ? 24.761 5.795 21.306 1.00 63.47 97 ASN A C 1
ATOM 790 O O . ASN A 1 97 ? 24.530 6.958 21.637 1.00 63.47 97 ASN A O 1
ATOM 794 N N . GLU A 1 98 ? 25.582 5.548 20.287 1.00 63.06 98 GLU A N 1
ATOM 795 C CA . GLU A 1 98 ? 26.247 6.581 19.511 1.00 63.06 98 GLU A CA 1
ATOM 796 C C . GLU A 1 98 ? 25.415 6.955 18.288 1.00 63.06 98 GLU A C 1
ATOM 798 O O . GLU A 1 98 ? 25.298 6.228 17.298 1.00 63.06 98 GLU A O 1
ATOM 803 N N . ARG A 1 99 ? 24.831 8.154 18.345 1.00 67.44 99 ARG A N 1
ATOM 804 C CA . ARG A 1 99 ? 24.171 8.764 17.194 1.00 67.44 99 ARG A CA 1
ATOM 805 C C . ARG A 1 99 ? 25.224 8.967 16.093 1.00 67.44 99 ARG A C 1
ATOM 807 O O . ARG A 1 99 ? 26.166 9.729 16.315 1.00 67.44 99 ARG A O 1
ATOM 814 N N . PRO A 1 100 ? 25.079 8.365 14.898 1.00 70.06 100 PRO A N 1
ATOM 815 C CA . PRO A 1 100 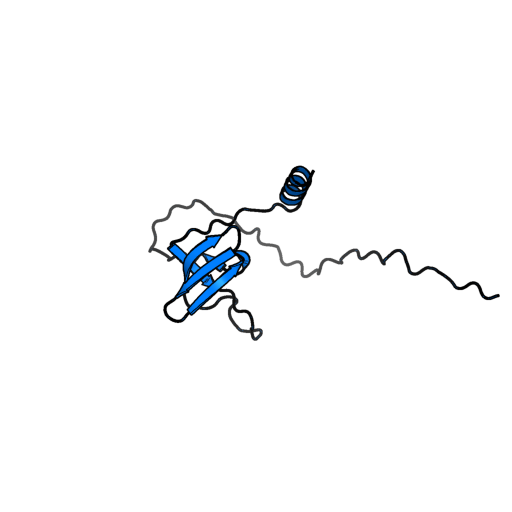? 26.073 8.516 13.846 1.00 70.06 100 PRO A CA 1
ATOM 816 C C . PRO A 1 100 ? 26.195 9.994 13.470 1.00 70.06 100 PRO A C 1
ATOM 818 O O . PRO A 1 100 ? 25.220 10.626 13.042 1.00 70.06 100 PRO A O 1
ATOM 821 N N . LYS A 1 101 ? 27.396 10.557 13.634 1.00 70.19 101 LYS A N 1
ATOM 822 C CA . LYS A 1 101 ? 27.695 11.920 13.191 1.00 70.19 101 LYS A CA 1
ATOM 823 C C . LYS A 1 101 ? 27.600 11.951 11.665 1.00 70.19 101 LYS A C 1
ATOM 825 O O . LYS A 1 101 ? 28.438 11.389 10.961 1.00 70.19 101 LYS A O 1
ATOM 830 N N . ARG A 1 102 ? 26.551 12.587 11.133 1.00 74.31 102 ARG A N 1
ATOM 831 C CA . ARG A 1 102 ? 26.432 12.832 9.689 1.00 74.31 102 ARG A CA 1
ATOM 832 C C . ARG A 1 102 ? 27.577 13.748 9.259 1.00 74.31 102 ARG A C 1
ATOM 834 O O . ARG A 1 102 ? 27.723 14.835 9.806 1.00 74.31 102 ARG A O 1
ATOM 841 N N . LYS A 1 103 ? 28.349 13.341 8.249 1.00 76.44 103 LYS A N 1
ATOM 842 C CA . LYS A 1 103 ? 29.297 14.231 7.566 1.00 76.44 103 LYS A CA 1
ATOM 843 C C . LYS A 1 103 ? 28.501 15.207 6.693 1.00 76.44 103 LYS A C 1
ATOM 845 O O . LYS A 1 103 ? 28.177 14.893 5.552 1.00 76.44 103 LYS A O 1
ATOM 850 N N . THR A 1 104 ? 28.129 16.360 7.238 1.00 75.62 104 THR A N 1
ATOM 851 C CA . THR A 1 104 ? 27.517 17.452 6.470 1.00 75.62 104 THR A CA 1
ATOM 852 C C . THR A 1 104 ? 28.621 18.314 5.870 1.00 75.62 104 THR A C 1
ATOM 854 O O . THR A 1 104 ? 29.383 18.929 6.610 1.00 75.62 104 THR A O 1
ATOM 857 N N . LYS A 1 105 ? 28.724 18.362 4.537 1.00 78.88 105 LYS A N 1
ATOM 858 C CA . LYS A 1 105 ? 29.524 19.389 3.859 1.00 78.88 105 LYS A CA 1
ATOM 859 C C . LYS A 1 105 ? 28.638 20.626 3.675 1.00 78.88 105 LYS A C 1
ATOM 861 O O . LYS A 1 105 ? 27.519 20.454 3.184 1.00 78.88 105 LYS A O 1
ATOM 866 N N . PRO A 1 106 ? 29.080 21.829 4.075 1.00 79.94 106 PRO A N 1
ATOM 867 C CA . PRO A 1 106 ? 28.339 23.042 3.764 1.00 79.94 106 PRO A CA 1
ATOM 868 C C . PRO A 1 106 ? 28.237 23.210 2.236 1.00 79.94 106 PRO A C 1
ATOM 870 O O . PRO A 1 106 ? 29.128 22.753 1.511 1.00 79.94 106 PRO A O 1
ATOM 873 N N . PRO A 1 107 ? 27.152 23.814 1.720 1.00 78.81 107 PRO A N 1
ATOM 874 C CA . PRO A 1 107 ? 27.045 24.138 0.302 1.00 78.81 107 PRO A CA 1
ATOM 875 C C . PRO A 1 107 ? 28.201 25.057 -0.118 1.00 78.81 107 PRO A C 1
ATOM 877 O O . PRO A 1 107 ? 28.583 25.957 0.623 1.00 78.81 107 PRO A O 1
ATOM 880 N N . ALA A 1 108 ? 28.748 24.843 -1.317 1.00 77.50 108 ALA A N 1
ATOM 881 C CA . ALA A 1 108 ? 29.940 25.543 -1.813 1.00 77.50 108 ALA A CA 1
ATOM 882 C C . ALA A 1 108 ? 29.744 27.058 -2.054 1.00 77.50 108 ALA A C 1
ATOM 884 O O . ALA A 1 108 ? 30.701 27.766 -2.343 1.00 77.50 108 ALA A O 1
ATOM 885 N N . TYR A 1 109 ? 28.515 27.562 -1.937 1.00 69.31 109 TYR A N 1
ATOM 886 C CA . TYR A 1 109 ? 28.130 28.926 -2.293 1.00 69.31 109 TYR A CA 1
ATOM 887 C C . TYR A 1 109 ? 27.901 29.782 -1.036 1.00 69.31 109 TYR A C 1
ATOM 889 O O . TYR A 1 109 ? 26.791 30.214 -0.763 1.00 69.31 109 TYR A O 1
ATOM 897 N N . PHE A 1 110 ? 28.931 29.983 -0.217 1.00 60.00 110 PHE A N 1
ATOM 898 C CA . PHE A 1 110 ? 28.912 30.970 0.879 1.00 60.00 110 PHE A CA 1
ATOM 89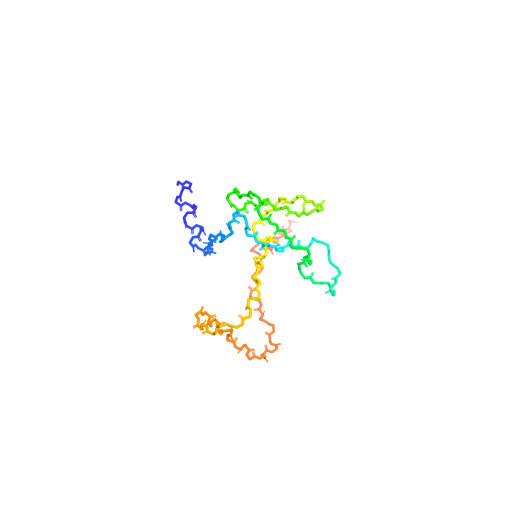9 C C . PHE A 1 110 ? 30.280 31.661 0.996 1.00 60.00 110 PHE A C 1
ATOM 901 O O . PHE A 1 110 ? 30.861 31.780 2.069 1.00 60.00 110 PHE A O 1
ATOM 908 N N . GLY A 1 111 ? 30.821 32.074 -0.153 1.00 58.47 111 GLY A N 1
ATOM 909 C CA . GLY A 1 111 ? 32.169 32.632 -0.269 1.00 58.47 111 GLY A CA 1
ATOM 910 C C . GLY A 1 111 ? 32.309 33.780 -1.267 1.00 58.47 111 GLY A C 1
ATOM 911 O O . GLY A 1 111 ? 33.401 33.976 -1.781 1.00 58.47 111 GLY A O 1
ATOM 912 N N . TYR A 1 112 ? 31.249 34.546 -1.548 1.00 59.16 112 TYR A N 1
ATOM 913 C CA . TYR A 1 112 ? 31.411 35.848 -2.206 1.00 59.16 112 TYR A CA 1
ATOM 914 C C . TYR A 1 112 ? 31.609 36.904 -1.120 1.00 59.16 112 TYR A C 1
ATOM 916 O O . TYR A 1 112 ? 30.651 37.449 -0.577 1.00 59.16 112 TYR A O 1
ATOM 924 N N . LYS A 1 113 ? 32.870 37.146 -0.752 1.00 53.47 113 LYS A N 1
ATOM 925 C CA . LYS A 1 113 ? 33.253 38.375 -0.055 1.00 53.47 113 LYS A CA 1
ATOM 926 C C . LYS A 1 113 ? 32.987 39.531 -1.021 1.00 53.47 113 LYS A C 1
ATOM 928 O O . LYS A 1 113 ? 33.553 39.555 -2.111 1.00 53.47 113 LYS A O 1
ATOM 933 N N . GLN A 1 114 ? 32.104 40.444 -0.629 1.00 56.38 114 GLN A N 1
ATOM 934 C CA . GLN A 1 114 ? 32.048 41.784 -1.201 1.00 56.38 114 GLN A CA 1
ATOM 935 C C . GLN A 1 114 ? 33.437 42.403 -1.005 1.00 56.38 114 GLN A C 1
ATOM 937 O O . GLN A 1 114 ? 33.898 42.532 0.126 1.00 56.38 114 GLN A O 1
ATOM 942 N N . SER A 1 115 ? 34.146 42.665 -2.100 1.00 53.53 115 SER A N 1
ATOM 943 C CA . SER A 1 115 ? 35.303 43.552 -2.083 1.00 53.53 115 SER A CA 1
ATOM 944 C C . SER A 1 115 ? 34.763 44.976 -2.108 1.00 53.53 115 SER A C 1
ATOM 946 O O . SER A 1 115 ? 34.171 45.384 -3.113 1.00 53.53 115 SER A O 1
ATOM 948 N N . ASP A 1 116 ? 34.918 45.671 -0.985 1.00 54.31 116 ASP A N 1
ATOM 949 C CA . ASP A 1 116 ? 34.643 47.097 -0.849 1.00 54.31 116 ASP A CA 1
ATOM 950 C C . ASP A 1 116 ? 35.431 47.881 -1.911 1.00 54.31 116 ASP A C 1
ATOM 952 O O . ASP A 1 116 ? 36.564 47.526 -2.255 1.00 54.31 116 ASP A O 1
ATOM 956 N N . LYS A 1 117 ? 34.778 48.896 -2.474 1.00 47.16 117 LYS A N 1
ATOM 957 C CA . LYS A 1 117 ? 35.322 49.827 -3.464 1.00 47.16 117 LYS A CA 1
ATOM 958 C C . LYS A 1 117 ? 35.693 51.130 -2.777 1.00 47.16 117 LYS A C 1
ATOM 960 O O . LYS A 1 117 ? 34.929 51.520 -1.867 1.00 47.16 117 LYS A O 1
#

Sequence (117 aa):
SRQKNKVYFDKRNKAQSSEFKVGDAVLLRNSKKGKLQTPYEHQKYQIVKKKGSMITASNDNRQVTRNSSHFKKFKEKKGETDNPADKEEQPSKQNTNERPKRKTKPPAYFGYKQSDK